Protein AF-L8H2M9-F1 (afdb_monomer)

Sequence (169 aa):
MWGGFRRQSRHPDSHHHHPPPPPPTTPNNGRQLPLTARKSLKDAEPQNAEAIKKLEAATGTTGWTFEADGAAIHEALKNDGNLVGRVINQTLSGLVDNIIKLCKKDEMYKEAFVEKITAKKIKFVVTSEGPAYCPGETSFPEGVLLVTIHQEKPWVNVNQTGNKIESQL

pLDDT: mean 83.68, std 17.8, range [36.41, 97.75]

Organism: Acanthamoeba castellanii (strain ATCC 30010 / Neff) (NCBI:txid1257118)

Structure (mmCIF, N/CA/C/O backbone):
data_AF-L8H2M9-F1
#
_entry.id   AF-L8H2M9-F1
#
loop_
_atom_site.group_PDB
_atom_site.id
_atom_site.type_symbol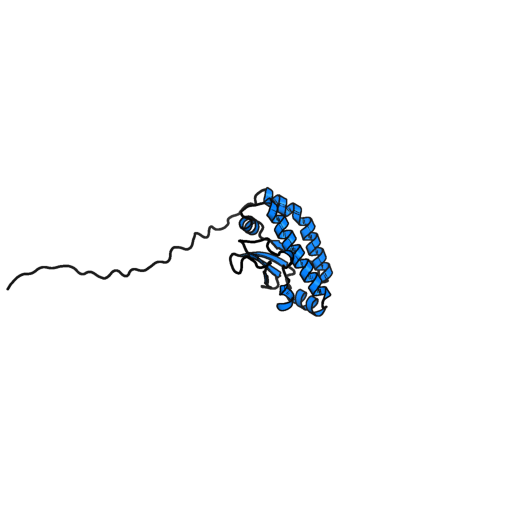
_atom_site.label_atom_id
_atom_site.label_alt_id
_atom_site.label_comp_id
_atom_site.label_asym_id
_atom_site.label_entity_id
_atom_site.label_seq_id
_atom_site.pdbx_PDB_ins_code
_atom_site.Cartn_x
_atom_site.Cartn_y
_atom_site.Cartn_z
_atom_site.occupancy
_atom_site.B_iso_or_equiv
_atom_site.auth_seq_id
_atom_site.auth_comp_id
_atom_site.auth_asym_id
_atom_site.auth_atom_id
_atom_site.pdbx_PDB_model_num
ATOM 1 N N . MET A 1 1 ? 0.556 -70.955 -59.801 1.00 40.22 1 MET A N 1
ATOM 2 C CA . MET A 1 1 ? 1.691 -70.097 -60.204 1.00 40.22 1 MET A CA 1
ATOM 3 C C . MET A 1 1 ? 2.540 -69.822 -58.980 1.00 40.22 1 MET A C 1
ATOM 5 O O . MET A 1 1 ? 1.989 -69.543 -57.926 1.00 40.22 1 MET A O 1
ATOM 9 N N . TRP A 1 2 ? 3.849 -69.996 -59.124 1.00 36.41 2 TRP A N 1
ATOM 10 C CA . TRP A 1 2 ? 4.878 -69.747 -58.116 1.00 36.41 2 TRP A CA 1
ATOM 11 C C . TRP A 1 2 ? 5.312 -68.270 -58.096 1.00 36.41 2 TRP A C 1
ATOM 13 O O . TRP A 1 2 ? 5.260 -67.615 -59.132 1.00 36.41 2 TRP A O 1
ATOM 23 N N . GLY A 1 3 ? 5.828 -67.823 -56.941 1.00 38.41 3 GLY A N 1
ATOM 24 C CA . GLY A 1 3 ? 6.576 -66.569 -56.722 1.00 38.41 3 GLY A CA 1
ATOM 25 C C . GLY A 1 3 ? 5.707 -65.468 -56.097 1.00 38.41 3 GLY A C 1
ATOM 26 O O . GLY A 1 3 ? 4.735 -65.054 -56.703 1.00 38.41 3 GLY A O 1
ATOM 27 N N . GLY A 1 4 ? 5.907 -64.959 -54.879 1.00 43.41 4 GLY A N 1
ATOM 28 C CA . GLY A 1 4 ? 7.107 -64.810 -54.058 1.00 43.41 4 GLY A CA 1
ATOM 29 C C . GLY A 1 4 ? 7.495 -63.328 -54.033 1.00 43.41 4 GLY A C 1
ATOM 30 O O . GLY A 1 4 ? 7.887 -62.834 -55.075 1.00 43.41 4 GLY A O 1
ATOM 31 N N . PHE A 1 5 ? 7.362 -62.629 -52.893 1.00 44.41 5 PHE A N 1
ATOM 32 C CA . PHE A 1 5 ? 8.286 -61.585 -52.397 1.00 44.41 5 PHE A CA 1
ATOM 33 C C . PHE A 1 5 ? 7.804 -60.996 -51.052 1.00 44.41 5 PHE A C 1
ATOM 35 O O . PHE A 1 5 ? 6.663 -60.564 -50.908 1.00 44.41 5 PHE A O 1
ATOM 42 N N . ARG A 1 6 ? 8.708 -60.976 -50.062 1.00 51.62 6 ARG A N 1
ATOM 43 C CA . ARG A 1 6 ? 8.575 -60.297 -48.757 1.00 51.62 6 ARG A CA 1
ATOM 44 C C . ARG A 1 6 ? 8.485 -58.776 -48.926 1.00 51.62 6 ARG A C 1
ATOM 46 O O . ARG A 1 6 ? 9.263 -58.239 -49.705 1.00 51.62 6 ARG A O 1
ATOM 53 N N . ARG A 1 7 ? 7.713 -58.099 -48.065 1.00 48.38 7 ARG A N 1
ATOM 54 C CA . ARG A 1 7 ? 8.006 -56.776 -47.456 1.00 48.38 7 ARG A CA 1
ATOM 55 C C . ARG A 1 7 ? 7.181 -56.662 -46.164 1.00 48.38 7 ARG A C 1
ATOM 57 O O . ARG A 1 7 ? 5.966 -56.744 -46.203 1.00 48.38 7 ARG A O 1
ATOM 64 N N . GLN A 1 8 ? 7.838 -56.825 -45.017 1.00 47.06 8 GLN A N 1
ATOM 65 C CA . GLN A 1 8 ? 8.183 -55.748 -44.076 1.00 47.06 8 GLN A CA 1
ATOM 66 C C . GLN A 1 8 ? 6.974 -55.101 -43.390 1.00 47.06 8 GLN A C 1
ATOM 68 O O . GLN A 1 8 ? 6.254 -54.288 -43.962 1.00 47.06 8 GLN A O 1
ATOM 73 N N . SER A 1 9 ? 6.842 -55.464 -42.118 1.00 50.44 9 SER A N 1
ATOM 74 C CA . SER A 1 9 ? 6.079 -54.820 -41.060 1.00 50.44 9 SER A CA 1
ATOM 75 C C . SER A 1 9 ? 6.322 -53.308 -41.050 1.00 50.44 9 SER A C 1
ATOM 77 O O . SER A 1 9 ? 7.466 -52.865 -40.953 1.00 50.44 9 SER A O 1
ATOM 79 N N . ARG A 1 10 ? 5.249 -52.518 -41.090 1.00 40.28 10 ARG A N 1
ATOM 80 C CA . ARG A 1 10 ? 5.258 -51.139 -40.594 1.00 40.28 10 ARG A CA 1
ATOM 81 C C . ARG A 1 10 ? 4.218 -51.036 -39.490 1.00 40.28 10 ARG A C 1
ATOM 83 O O . ARG A 1 10 ? 3.023 -51.142 -39.752 1.00 40.28 10 ARG A O 1
ATOM 90 N N . HIS A 1 11 ? 4.704 -50.874 -38.265 1.00 49.00 11 HIS A N 1
ATOM 91 C CA . HIS A 1 11 ? 3.935 -50.257 -37.194 1.00 49.00 11 HIS A CA 1
ATOM 92 C C . HIS A 1 11 ? 3.566 -48.826 -37.622 1.00 49.00 11 HIS A C 1
ATOM 94 O O . HIS A 1 11 ? 4.415 -48.151 -38.206 1.00 49.00 11 HIS A O 1
ATOM 100 N N . PRO A 1 12 ? 2.341 -48.346 -37.364 1.00 49.50 12 PRO A N 1
ATOM 101 C CA . PRO A 1 12 ? 2.061 -46.921 -37.413 1.00 49.50 12 PRO A CA 1
ATOM 102 C C . PRO A 1 12 ? 2.658 -46.254 -36.167 1.00 49.50 12 PRO A C 1
ATOM 104 O O . PRO A 1 12 ? 2.301 -46.594 -35.039 1.00 49.50 12 PRO A O 1
ATOM 107 N N . ASP A 1 13 ? 3.593 -45.334 -36.401 1.00 42.19 13 ASP A N 1
ATOM 108 C CA . ASP A 1 13 ? 4.189 -44.455 -35.400 1.00 42.19 13 ASP A CA 1
ATOM 109 C C . ASP A 1 13 ? 3.108 -43.637 -34.681 1.00 42.19 13 ASP A C 1
ATOM 111 O O . ASP A 1 13 ? 2.392 -42.825 -35.272 1.00 42.19 13 ASP A O 1
ATOM 115 N N . SER A 1 14 ? 3.011 -43.846 -33.372 1.00 47.31 14 SER A N 1
ATOM 116 C CA . SER A 1 14 ? 2.252 -43.008 -32.454 1.00 47.31 14 SER A CA 1
ATOM 117 C C . SER A 1 14 ? 2.924 -41.636 -32.369 1.00 47.31 14 SER A C 1
ATOM 119 O O . SER A 1 14 ? 3.873 -41.454 -31.609 1.00 47.31 14 SER A O 1
ATOM 121 N N . HIS A 1 15 ? 2.434 -40.651 -33.123 1.00 45.12 15 HIS A N 1
ATOM 122 C CA . HIS A 1 15 ? 2.812 -39.249 -32.937 1.00 45.12 15 HIS A CA 1
ATOM 123 C C . HIS A 1 15 ? 2.333 -38.758 -31.560 1.00 45.12 15 HIS A C 1
ATOM 125 O O . HIS A 1 15 ? 1.225 -38.251 -31.401 1.00 45.12 15 HIS A O 1
ATOM 131 N N . HIS A 1 16 ? 3.168 -38.934 -30.537 1.00 50.56 16 HIS A N 1
ATOM 132 C CA . HIS A 1 16 ? 3.034 -38.239 -29.263 1.00 50.56 16 HIS A CA 1
ATOM 133 C C . HIS A 1 16 ? 3.414 -36.772 -29.480 1.00 50.56 16 HIS A C 1
ATOM 135 O O . HIS A 1 16 ? 4.590 -36.423 -29.580 1.00 50.56 16 HIS A O 1
ATOM 141 N N . HIS A 1 17 ? 2.405 -35.904 -29.578 1.00 51.59 17 HIS A N 1
ATOM 142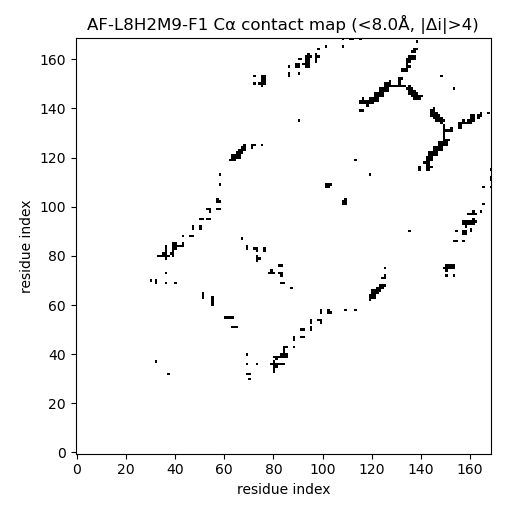 C CA . HIS A 1 17 ? 2.590 -34.469 -29.403 1.00 51.59 17 HIS A CA 1
ATOM 143 C C . HIS A 1 17 ? 3.050 -34.216 -27.963 1.00 51.59 17 HIS A C 1
ATOM 145 O O . HIS A 1 17 ? 2.242 -34.145 -27.040 1.00 51.59 17 HIS A O 1
ATOM 151 N N . HIS A 1 18 ? 4.361 -34.099 -27.768 1.00 53.75 18 HIS A N 1
ATOM 152 C CA . HIS A 1 18 ? 4.898 -33.498 -26.557 1.00 53.75 18 HIS A CA 1
ATOM 153 C C . HIS A 1 18 ? 4.527 -32.005 -26.552 1.00 53.75 18 HIS A C 1
ATOM 155 O O . HIS A 1 18 ? 4.775 -31.328 -27.555 1.00 53.75 18 HIS A O 1
ATOM 161 N N . PRO A 1 19 ? 3.940 -31.466 -25.466 1.00 65.38 19 PRO A N 1
ATOM 162 C CA . PRO A 1 19 ? 3.862 -30.022 -25.300 1.00 65.38 19 PRO A CA 1
ATOM 163 C C . PRO A 1 19 ? 5.289 -29.447 -25.265 1.00 65.38 19 PRO A C 1
ATOM 165 O O . PRO A 1 19 ? 6.205 -30.127 -24.783 1.00 65.38 19 PRO A O 1
ATOM 168 N N . PRO A 1 20 ? 5.511 -28.223 -25.782 1.00 64.50 20 PRO A N 1
ATOM 169 C CA . PRO A 1 20 ? 6.809 -27.575 -25.657 1.00 64.50 20 PRO A CA 1
ATOM 170 C C . PRO A 1 20 ? 7.194 -27.501 -24.171 1.00 64.50 20 PRO A C 1
ATOM 172 O O . PRO A 1 20 ? 6.309 -27.315 -23.327 1.00 64.50 20 PRO A O 1
ATOM 175 N N . PRO A 1 21 ? 8.485 -27.661 -23.828 1.00 61.56 21 PRO A N 1
ATOM 176 C CA . PRO A 1 21 ? 8.922 -27.501 -22.450 1.00 61.56 21 PRO A CA 1
ATOM 177 C C . PRO A 1 21 ? 8.477 -26.121 -21.942 1.00 61.56 21 PRO A C 1
ATOM 179 O O . PRO A 1 21 ? 8.544 -25.150 -22.708 1.00 61.56 21 PRO A O 1
ATOM 182 N N . PRO A 1 22 ? 8.017 -26.006 -20.681 1.00 59.81 22 PRO A N 1
ATOM 183 C CA . PRO A 1 22 ? 7.774 -24.699 -20.092 1.00 59.81 22 PRO A CA 1
ATOM 184 C C . PRO A 1 22 ? 9.053 -23.856 -20.222 1.00 59.81 22 PRO A C 1
ATOM 186 O O . PRO A 1 22 ? 10.157 -24.415 -20.156 1.00 59.81 22 PRO A O 1
ATOM 189 N N . PRO A 1 23 ? 8.934 -22.532 -20.442 1.00 61.59 23 PRO A N 1
ATOM 190 C CA . PRO A 1 23 ? 10.102 -21.665 -20.495 1.00 61.59 23 PRO A CA 1
ATOM 191 C C . PRO A 1 23 ? 10.947 -21.894 -19.236 1.00 61.59 23 PRO A C 1
ATOM 193 O O . PRO A 1 23 ? 10.375 -22.131 -18.167 1.00 61.59 23 PRO A O 1
ATOM 196 N N . PRO A 1 24 ? 12.288 -21.858 -19.337 1.00 51.69 24 PRO A N 1
ATOM 197 C CA . PRO A 1 24 ? 13.141 -22.081 -18.183 1.00 51.69 24 PRO A CA 1
ATOM 198 C C . PRO A 1 24 ? 12.752 -21.090 -17.086 1.00 51.69 24 PRO A C 1
ATOM 200 O O . PRO A 1 24 ? 12.936 -19.881 -17.226 1.00 51.69 24 PRO A O 1
ATOM 203 N N . THR A 1 25 ? 12.202 -21.603 -15.986 1.00 51.28 25 THR A N 1
ATOM 204 C CA . THR A 1 25 ? 12.083 -20.854 -14.740 1.00 51.28 25 THR A CA 1
ATOM 205 C C . THR A 1 25 ? 13.492 -20.718 -14.197 1.00 51.28 25 THR A C 1
ATOM 207 O O . THR A 1 25 ? 13.976 -21.574 -13.454 1.00 51.28 25 THR A O 1
ATOM 210 N N . THR A 1 26 ? 14.195 -19.681 -14.643 1.00 38.31 26 THR A N 1
ATOM 211 C CA . THR A 1 26 ? 15.495 -19.337 -14.085 1.00 38.31 26 THR A CA 1
ATOM 212 C C . THR A 1 26 ? 15.297 -19.103 -12.587 1.00 38.31 26 THR A C 1
ATOM 214 O O . THR A 1 26 ? 14.474 -18.259 -12.221 1.00 38.31 26 THR A O 1
ATOM 217 N N . PRO A 1 27 ? 16.011 -19.821 -11.705 1.00 39.03 27 PRO A N 1
ATOM 218 C CA . PRO A 1 27 ? 16.002 -19.500 -10.288 1.00 39.03 27 PRO A CA 1
ATOM 219 C C . PRO A 1 27 ? 16.514 -18.064 -10.148 1.00 39.03 27 PRO A C 1
ATOM 221 O O . PRO A 1 27 ? 17.619 -17.748 -10.596 1.00 39.03 27 PRO A O 1
ATOM 224 N N . ASN A 1 28 ? 15.678 -17.171 -9.609 1.00 45.22 28 ASN A N 1
ATOM 225 C CA . ASN A 1 28 ? 15.985 -15.750 -9.458 1.00 45.22 28 ASN A CA 1
ATOM 226 C C . ASN A 1 28 ? 17.023 -15.560 -8.338 1.00 45.22 28 ASN A C 1
ATOM 228 O O . ASN A 1 28 ? 16.712 -15.174 -7.214 1.00 45.22 28 ASN A O 1
ATOM 232 N N . ASN A 1 29 ? 18.270 -15.900 -8.649 1.00 42.41 29 ASN A N 1
ATOM 233 C CA . ASN A 1 29 ? 19.432 -15.677 -7.808 1.00 42.41 29 ASN A CA 1
ATOM 234 C C . ASN A 1 29 ? 19.757 -14.174 -7.808 1.00 42.41 29 ASN A C 1
ATOM 236 O O . ASN A 1 29 ? 20.407 -13.674 -8.721 1.00 42.41 29 ASN A O 1
ATOM 240 N N . GLY A 1 30 ? 19.298 -13.452 -6.783 1.00 43.56 30 GLY A N 1
ATOM 241 C CA . GLY A 1 30 ? 19.867 -12.166 -6.370 1.00 43.56 30 GLY A CA 1
ATOM 242 C C . GLY A 1 30 ? 19.853 -11.042 -7.411 1.00 43.56 30 GLY A C 1
ATOM 243 O O . GLY A 1 30 ? 20.895 -10.426 -7.639 1.00 43.56 30 GLY A O 1
ATOM 244 N N . ARG A 1 31 ? 18.698 -10.720 -8.018 1.00 58.09 31 ARG A N 1
ATOM 245 C CA . ARG A 1 31 ? 18.539 -9.487 -8.816 1.00 58.09 31 ARG A CA 1
ATOM 246 C C . ARG A 1 31 ? 18.829 -8.259 -7.950 1.00 58.09 31 ARG A C 1
ATOM 248 O O . ARG A 1 31 ? 17.970 -7.743 -7.238 1.00 58.09 31 ARG A O 1
ATOM 255 N N . GLN A 1 32 ? 20.066 -7.777 -8.008 1.00 69.31 32 GLN A N 1
ATOM 256 C CA . GLN A 1 32 ? 20.439 -6.511 -7.404 1.00 69.31 32 GLN A CA 1
ATOM 257 C C . GLN A 1 32 ? 19.742 -5.395 -8.189 1.00 69.31 32 GLN A C 1
ATOM 259 O O . GLN A 1 32 ? 20.102 -5.113 -9.330 1.00 69.31 32 GLN A O 1
ATOM 264 N N . LEU A 1 33 ? 18.741 -4.761 -7.572 1.00 84.56 33 LEU A N 1
ATOM 265 C CA . LEU A 1 33 ? 18.058 -3.587 -8.121 1.00 84.56 33 LEU A CA 1
ATOM 266 C C . LEU A 1 33 ? 19.084 -2.561 -8.648 1.00 84.56 33 LEU A C 1
ATOM 268 O O . LEU A 1 33 ? 20.105 -2.317 -7.985 1.00 84.56 33 LEU A O 1
ATOM 272 N N . PRO A 1 34 ? 18.859 -1.912 -9.804 1.00 89.88 34 PRO A N 1
ATOM 273 C CA . PRO A 1 34 ? 19.767 -0.874 -10.279 1.00 89.88 34 PRO A CA 1
ATOM 274 C C . PRO A 1 34 ? 19.832 0.288 -9.281 1.00 89.88 34 PRO A C 1
ATOM 276 O O . PRO A 1 34 ? 18.936 0.481 -8.456 1.00 89.88 34 PRO A O 1
ATOM 279 N N . LEU A 1 35 ? 20.913 1.072 -9.335 1.00 91.56 35 LEU A N 1
ATOM 280 C CA . LEU A 1 35 ? 21.121 2.195 -8.411 1.00 91.56 35 LEU A CA 1
ATOM 281 C C . LEU A 1 35 ? 19.964 3.202 -8.450 1.00 91.56 35 LEU A C 1
ATOM 283 O O . LEU A 1 35 ? 19.572 3.714 -7.407 1.00 91.56 35 LEU A O 1
ATOM 287 N N . THR A 1 36 ? 19.388 3.439 -9.631 1.00 93.81 36 THR A N 1
ATOM 288 C CA . THR A 1 36 ? 18.224 4.315 -9.818 1.00 93.81 36 THR A CA 1
ATOM 289 C C . THR A 1 36 ? 16.993 3.799 -9.075 1.00 93.81 36 THR A C 1
ATOM 291 O O . THR A 1 36 ? 16.370 4.565 -8.346 1.00 93.81 36 THR A O 1
ATOM 294 N N . ALA A 1 37 ? 16.696 2.499 -9.167 1.00 93.00 37 ALA A N 1
ATOM 295 C CA . ALA A 1 37 ? 15.587 1.879 -8.441 1.00 93.00 37 ALA A CA 1
ATOM 296 C C . ALA A 1 37 ? 15.812 1.873 -6.926 1.00 93.00 37 ALA A C 1
ATOM 298 O O . ALA A 1 37 ? 14.918 2.244 -6.172 1.00 93.00 37 ALA A O 1
ATOM 299 N N . ARG A 1 38 ? 17.026 1.535 -6.470 1.00 93.44 38 ARG A N 1
ATOM 300 C CA . ARG A 1 38 ? 17.391 1.606 -5.045 1.00 93.44 38 ARG A CA 1
ATOM 301 C C . ARG A 1 38 ? 17.246 3.018 -4.483 1.00 93.44 38 ARG A C 1
ATOM 303 O O . ARG A 1 38 ? 16.720 3.184 -3.389 1.00 93.44 38 ARG A O 1
ATOM 310 N N . LYS A 1 39 ? 17.695 4.029 -5.232 1.00 94.06 39 LYS A N 1
ATOM 311 C CA . LYS A 1 39 ? 17.545 5.434 -4.845 1.00 94.06 39 LYS A CA 1
ATOM 312 C C . LYS A 1 39 ? 16.071 5.837 -4.792 1.00 94.06 39 LYS A C 1
ATOM 314 O O . LYS A 1 39 ? 15.647 6.368 -3.779 1.00 94.06 39 LYS A O 1
ATOM 319 N N . SER A 1 40 ? 15.293 5.516 -5.828 1.00 95.25 40 SER A N 1
ATOM 320 C CA . SER A 1 40 ? 13.853 5.805 -5.880 1.00 95.25 40 SER A CA 1
ATOM 321 C C . SER A 1 40 ? 13.095 5.180 -4.701 1.00 95.25 40 SER A C 1
ATOM 323 O O . SER A 1 40 ? 12.272 5.845 -4.081 1.00 95.25 40 SER A O 1
ATOM 325 N N . LEU A 1 41 ? 13.413 3.930 -4.341 1.00 93.69 41 LEU A N 1
ATOM 326 C CA . LEU A 1 41 ? 12.857 3.263 -3.159 1.00 93.69 41 LEU A CA 1
ATOM 327 C C . LEU A 1 41 ? 13.193 4.016 -1.869 1.00 93.69 41 LEU A C 1
ATOM 329 O O . LEU A 1 41 ? 12.289 4.315 -1.094 1.00 93.69 41 LEU A O 1
ATOM 333 N N . LYS A 1 42 ? 14.467 4.373 -1.677 1.00 94.06 42 LYS A N 1
ATOM 334 C CA . LYS A 1 42 ? 14.926 5.115 -0.498 1.00 94.06 42 LYS A CA 1
ATOM 335 C C . LYS A 1 42 ? 14.273 6.495 -0.386 1.00 94.06 42 LYS A C 1
ATOM 337 O O . LYS A 1 42 ? 13.867 6.900 0.697 1.00 94.06 42 LYS A O 1
ATOM 342 N N . ASP A 1 43 ? 14.129 7.196 -1.507 1.00 94.94 43 ASP A N 1
ATOM 343 C CA . ASP A 1 43 ? 13.491 8.514 -1.568 1.00 94.94 43 ASP A CA 1
ATOM 344 C C . ASP A 1 43 ? 11.983 8.454 -1.237 1.00 94.94 43 ASP A C 1
ATOM 346 O O . ASP A 1 43 ? 11.401 9.482 -0.889 1.00 94.94 43 ASP A O 1
ATOM 350 N N . ALA A 1 44 ? 11.365 7.267 -1.335 1.00 94.81 44 ALA A N 1
ATOM 351 C CA . ALA A 1 44 ? 9.961 7.000 -1.014 1.00 94.81 44 ALA A CA 1
ATOM 352 C C . ALA A 1 44 ? 9.728 6.468 0.420 1.00 94.81 44 ALA A C 1
ATOM 354 O O . ALA A 1 44 ? 8.587 6.441 0.890 1.00 94.81 44 ALA A O 1
ATOM 355 N N . GLU A 1 45 ? 10.776 6.024 1.128 1.00 94.00 45 GLU A N 1
ATOM 356 C CA . GLU A 1 45 ? 10.675 5.476 2.492 1.00 94.00 45 GLU A CA 1
ATOM 357 C C . GLU A 1 45 ? 9.998 6.435 3.490 1.00 94.00 45 GLU A C 1
ATOM 359 O O . GLU A 1 45 ? 9.113 5.977 4.220 1.00 94.00 45 GLU A O 1
ATOM 364 N N . PRO A 1 46 ? 10.323 7.748 3.531 1.00 96.19 46 PRO A N 1
ATOM 365 C CA . PRO A 1 46 ? 9.680 8.675 4.464 1.00 96.19 46 PRO A CA 1
ATOM 366 C C . PRO A 1 46 ? 8.164 8.772 4.261 1.00 96.19 46 PRO A C 1
ATOM 368 O O . PRO A 1 46 ? 7.401 8.763 5.226 1.00 96.19 46 PRO A O 1
ATOM 371 N N . GLN A 1 47 ? 7.721 8.824 3.005 1.00 95.94 47 GLN A N 1
ATOM 372 C CA . GLN A 1 47 ? 6.313 8.936 2.635 1.00 95.94 47 GLN A CA 1
ATOM 373 C C . GLN A 1 47 ? 5.576 7.617 2.898 1.00 95.94 47 GLN A C 1
ATOM 375 O O . GLN A 1 47 ? 4.425 7.626 3.332 1.00 95.94 47 GLN A O 1
ATOM 380 N N . ASN A 1 48 ? 6.241 6.476 2.691 1.00 95.25 48 ASN A N 1
ATOM 381 C CA . ASN A 1 48 ? 5.690 5.169 3.050 1.00 95.25 48 ASN A CA 1
ATOM 382 C C . ASN A 1 48 ? 5.517 5.044 4.568 1.00 95.25 48 ASN A C 1
ATOM 384 O O . ASN A 1 48 ? 4.459 4.624 5.030 1.00 95.25 48 ASN A O 1
ATOM 388 N N . ALA A 1 49 ? 6.510 5.472 5.352 1.00 96.38 49 ALA A N 1
ATOM 389 C CA . ALA A 1 49 ? 6.418 5.493 6.808 1.00 96.38 49 ALA A CA 1
ATOM 390 C C . ALA A 1 49 ? 5.292 6.419 7.301 1.00 96.38 49 ALA A C 1
ATOM 392 O O . ALA A 1 49 ? 4.579 6.077 8.244 1.00 96.38 49 ALA A O 1
ATOM 393 N N . GLU A 1 50 ? 5.090 7.573 6.659 1.00 97.00 50 GLU A N 1
ATOM 394 C CA . GLU A 1 50 ? 3.963 8.461 6.959 1.00 97.00 50 GLU A CA 1
ATOM 395 C C . GLU A 1 50 ? 2.611 7.796 6.658 1.00 97.00 50 GLU A C 1
ATOM 397 O O . GLU A 1 50 ? 1.691 7.879 7.474 1.00 97.00 50 GLU A O 1
ATOM 402 N N . ALA A 1 51 ? 2.486 7.098 5.526 1.00 97.44 51 ALA A N 1
ATOM 403 C CA . ALA A 1 51 ? 1.273 6.361 5.179 1.00 97.44 51 ALA A CA 1
ATOM 404 C C . ALA A 1 51 ? 0.961 5.261 6.209 1.00 97.44 51 ALA A C 1
ATOM 406 O O . ALA A 1 51 ? -0.177 5.153 6.663 1.00 97.44 51 ALA A O 1
ATOM 407 N N . ILE A 1 52 ? 1.970 4.505 6.654 1.00 97.75 52 ILE A N 1
ATOM 408 C CA . ILE A 1 52 ? 1.794 3.492 7.704 1.00 97.75 52 ILE A CA 1
ATOM 409 C C . ILE A 1 52 ? 1.361 4.127 9.029 1.00 97.75 52 ILE A C 1
ATOM 411 O O . ILE A 1 52 ? 0.409 3.655 9.641 1.00 97.75 52 ILE A O 1
ATOM 415 N N . LYS A 1 53 ? 1.952 5.255 9.437 1.00 97.56 53 LYS A N 1
ATOM 416 C CA . LYS A 1 53 ? 1.506 5.976 10.643 1.00 97.56 53 LYS A CA 1
ATOM 417 C C . LYS A 1 53 ? 0.046 6.430 10.555 1.00 97.56 53 LYS A C 1
ATOM 419 O O . LYS A 1 53 ? -0.677 6.381 11.548 1.00 97.56 53 LYS A O 1
ATOM 424 N N . LYS A 1 54 ? -0.410 6.870 9.377 1.00 97.62 54 LYS A N 1
ATOM 425 C CA . LYS A 1 54 ? -1.819 7.239 9.158 1.00 97.62 54 LYS A CA 1
ATOM 426 C C . LYS A 1 54 ? -2.747 6.029 9.278 1.00 97.62 54 LYS A C 1
ATOM 428 O O . LYS A 1 54 ? -3.822 6.152 9.863 1.00 97.62 54 LYS A O 1
ATOM 433 N N . LEU A 1 55 ? -2.326 4.872 8.768 1.00 97.25 55 LEU A N 1
ATOM 434 C CA . LEU A 1 55 ? -3.058 3.616 8.922 1.00 97.25 55 LEU A CA 1
ATOM 435 C C . LEU A 1 55 ? -3.161 3.194 10.393 1.00 97.25 55 LEU A C 1
ATOM 437 O O . LEU A 1 55 ? -4.245 2.849 10.859 1.00 97.25 55 LEU A O 1
ATOM 441 N N . GLU A 1 56 ? -2.055 3.259 11.131 1.00 97.25 56 GLU A N 1
ATOM 442 C CA . GLU A 1 56 ? -2.011 2.958 12.565 1.00 97.25 56 GLU A CA 1
ATOM 443 C C . GLU A 1 56 ? -2.988 3.839 13.350 1.00 97.25 56 GLU A C 1
ATOM 445 O O . GLU A 1 56 ? -3.817 3.340 14.112 1.00 97.25 56 GLU A O 1
ATOM 450 N N . ALA A 1 57 ? -2.971 5.147 13.085 1.00 97.00 57 ALA A N 1
ATOM 451 C CA . ALA A 1 57 ? -3.886 6.093 13.713 1.00 97.00 57 ALA A CA 1
ATOM 452 C C . ALA A 1 57 ? -5.363 5.797 13.391 1.00 97.00 57 ALA A C 1
ATOM 454 O O . ALA A 1 57 ? -6.212 5.881 14.275 1.00 97.00 57 ALA A O 1
ATOM 455 N N . ALA A 1 58 ? -5.684 5.438 12.145 1.00 95.56 58 ALA A N 1
ATOM 456 C CA . ALA A 1 58 ? -7.061 5.166 11.733 1.00 95.56 58 ALA A CA 1
ATOM 457 C C . ALA A 1 58 ? -7.602 3.835 12.270 1.00 95.56 58 ALA A C 1
ATOM 459 O O . ALA A 1 58 ? -8.767 3.741 12.654 1.00 95.56 58 ALA A O 1
ATOM 460 N N . THR A 1 59 ? -6.749 2.815 12.330 1.00 95.12 59 THR A N 1
ATOM 461 C CA . THR A 1 59 ? -7.107 1.488 12.850 1.00 95.12 59 THR A CA 1
ATOM 462 C C . THR A 1 59 ? -7.040 1.418 14.374 1.00 95.12 59 THR A C 1
ATOM 464 O O . THR A 1 59 ? -7.641 0.528 14.964 1.00 95.12 59 THR A O 1
ATOM 467 N N . GLY A 1 60 ? -6.354 2.356 15.036 1.00 94.56 60 GLY A N 1
ATOM 468 C CA . GLY A 1 60 ? -6.100 2.296 16.477 1.00 94.56 60 GLY A CA 1
ATOM 469 C C . GLY A 1 60 ? -5.137 1.169 16.862 1.00 94.56 60 GLY A C 1
ATOM 470 O O . GLY A 1 60 ? -5.154 0.703 17.997 1.00 94.56 60 GLY A O 1
ATOM 471 N N . THR A 1 61 ? -4.316 0.707 15.918 1.00 93.69 61 THR A N 1
ATOM 472 C CA . THR A 1 61 ? -3.364 -0.389 16.124 1.00 93.69 61 THR A CA 1
ATOM 473 C C . THR A 1 61 ? -1.950 0.052 15.777 1.00 93.69 61 THR A C 1
ATOM 475 O O . THR A 1 61 ? -1.755 1.007 15.037 1.00 93.69 61 THR A O 1
ATOM 478 N N . THR A 1 62 ? -0.952 -0.646 16.315 1.00 94.69 62 THR A N 1
ATOM 479 C CA . THR A 1 62 ? 0.470 -0.374 16.066 1.00 94.69 62 THR A CA 1
ATOM 480 C C . THR A 1 62 ? 1.208 -1.629 15.617 1.00 94.69 62 THR A C 1
ATOM 482 O O . THR A 1 62 ? 0.738 -2.756 15.839 1.00 94.69 62 THR A O 1
ATOM 485 N N . GLY A 1 63 ? 2.384 -1.421 15.023 1.00 93.50 63 GLY A N 1
ATOM 486 C CA . GLY A 1 63 ? 3.301 -2.478 14.604 1.00 93.50 63 GLY A CA 1
ATOM 487 C C . GLY A 1 63 ? 3.071 -2.927 13.168 1.00 93.50 63 GLY A C 1
ATOM 488 O O . GLY A 1 63 ? 3.333 -4.086 12.850 1.00 93.50 63 GLY A O 1
ATOM 489 N N . TRP A 1 64 ? 2.555 -2.041 12.313 1.00 95.75 64 TRP A N 1
ATOM 490 C CA . TRP A 1 64 ? 2.330 -2.390 10.918 1.00 95.75 64 TRP A CA 1
ATOM 491 C C . TRP A 1 64 ? 3.643 -2.488 10.151 1.00 95.75 64 TRP A C 1
ATOM 493 O O . TRP A 1 64 ? 4.507 -1.616 10.236 1.00 95.75 64 TRP A O 1
ATOM 503 N N . THR A 1 65 ? 3.773 -3.549 9.361 1.00 95.44 65 THR A N 1
ATOM 504 C CA . THR A 1 65 ? 4.922 -3.762 8.477 1.00 95.44 65 THR A CA 1
ATOM 505 C C . THR A 1 65 ? 4.494 -3.684 7.021 1.00 95.44 65 THR A C 1
ATOM 507 O O . THR A 1 65 ? 3.380 -4.066 6.655 1.00 95.44 65 THR A O 1
ATOM 510 N N . PHE A 1 66 ? 5.390 -3.171 6.183 1.00 95.69 66 PHE A N 1
ATOM 511 C CA . PHE A 1 66 ? 5.157 -3.028 4.755 1.00 95.69 66 PHE A CA 1
ATOM 512 C C . PHE A 1 66 ? 6.299 -3.648 3.963 1.00 95.69 66 PHE A C 1
ATOM 514 O O . PHE A 1 66 ? 7.465 -3.327 4.183 1.00 95.69 66 PHE A O 1
ATOM 521 N N . GLU A 1 67 ? 5.943 -4.514 3.020 1.00 94.31 67 GLU A N 1
ATOM 522 C CA . GLU A 1 67 ? 6.876 -5.145 2.096 1.00 94.31 67 GLU A CA 1
ATOM 523 C C . GLU A 1 67 ? 6.364 -5.030 0.659 1.00 94.31 67 GLU A C 1
ATOM 525 O O . GLU A 1 67 ? 5.186 -5.251 0.374 1.00 94.31 67 GLU A O 1
ATOM 530 N N . ALA A 1 68 ? 7.271 -4.739 -0.267 1.00 93.19 68 ALA A N 1
ATOM 531 C CA . ALA A 1 68 ? 6.998 -4.746 -1.696 1.00 93.19 68 ALA A CA 1
ATOM 532 C C . ALA A 1 68 ? 8.163 -5.400 -2.438 1.00 93.19 68 ALA A C 1
ATOM 534 O O . ALA A 1 68 ? 9.327 -5.129 -2.132 1.00 93.19 68 ALA A O 1
ATOM 535 N N . ASP A 1 69 ? 7.856 -6.225 -3.439 1.00 89.88 69 ASP A N 1
ATOM 536 C CA . ASP A 1 69 ? 8.877 -6.748 -4.345 1.00 89.88 69 ASP A CA 1
ATOM 537 C C . ASP A 1 69 ? 9.292 -5.663 -5.349 1.00 89.88 69 ASP A C 1
ATOM 539 O O . ASP A 1 69 ? 8.742 -5.527 -6.445 1.00 89.88 69 ASP A O 1
ATOM 543 N N . GLY A 1 70 ? 10.270 -4.848 -4.949 1.00 88.88 70 GLY A N 1
ATOM 544 C CA . GLY A 1 70 ? 10.789 -3.769 -5.784 1.00 88.88 70 GLY A CA 1
ATOM 545 C C . GLY A 1 70 ? 11.376 -4.256 -7.112 1.00 88.88 70 GLY A C 1
ATOM 546 O O . GLY A 1 70 ? 11.324 -3.509 -8.085 1.00 88.88 70 GLY A O 1
ATOM 547 N N . ALA A 1 71 ? 11.909 -5.483 -7.180 1.00 90.69 71 ALA A N 1
ATOM 548 C CA . ALA A 1 71 ? 12.474 -6.039 -8.409 1.00 90.69 71 ALA A CA 1
ATOM 549 C C . ALA A 1 71 ? 11.365 -6.409 -9.402 1.00 90.69 71 ALA A C 1
ATOM 551 O O . ALA A 1 71 ? 11.411 -5.988 -10.556 1.00 90.69 71 ALA A O 1
ATOM 552 N N . ALA A 1 72 ? 10.317 -7.090 -8.935 1.00 91.56 72 ALA A N 1
ATOM 553 C CA . ALA A 1 72 ? 9.162 -7.402 -9.772 1.00 91.56 72 ALA A CA 1
ATOM 554 C C . ALA A 1 72 ? 8.447 -6.131 -10.268 1.00 91.56 72 ALA A C 1
ATOM 556 O O . ALA A 1 72 ? 8.046 -6.043 -11.428 1.00 91.56 72 ALA A O 1
ATOM 557 N N . ILE A 1 73 ? 8.334 -5.106 -9.415 1.00 91.62 73 ILE A N 1
ATOM 558 C CA . ILE A 1 73 ? 7.751 -3.809 -9.798 1.00 91.62 73 ILE A CA 1
ATOM 559 C C . ILE A 1 73 ? 8.646 -3.079 -10.808 1.00 91.62 73 ILE A C 1
ATOM 561 O O . ILE A 1 73 ? 8.145 -2.486 -11.762 1.00 91.62 73 ILE A O 1
ATOM 565 N N . HIS A 1 74 ? 9.968 -3.131 -10.639 1.00 92.75 74 HIS A N 1
ATOM 566 C CA . HIS A 1 74 ? 10.923 -2.568 -11.596 1.00 92.75 74 HIS A CA 1
ATOM 567 C C . HIS A 1 74 ? 10.804 -3.221 -12.979 1.00 92.75 74 HIS A C 1
ATOM 569 O O . HIS A 1 74 ? 10.803 -2.518 -13.992 1.00 92.75 74 HIS A O 1
ATOM 575 N N . GLU A 1 75 ? 10.609 -4.537 -13.027 1.00 91.31 75 GLU A N 1
ATOM 576 C CA . GLU A 1 75 ? 10.359 -5.278 -14.267 1.00 91.31 75 GLU A CA 1
ATOM 577 C C . GLU A 1 75 ? 9.022 -4.903 -14.914 1.00 91.31 75 GLU A C 1
ATOM 579 O O . GLU A 1 75 ? 8.985 -4.611 -16.111 1.00 91.31 75 GLU A O 1
ATOM 584 N N . ALA A 1 76 ? 7.948 -4.807 -14.122 1.00 89.69 76 ALA A N 1
ATOM 585 C CA . ALA A 1 76 ? 6.634 -4.342 -14.579 1.00 89.69 76 ALA A CA 1
ATOM 586 C C . ALA A 1 76 ? 6.687 -2.919 -15.169 1.00 89.69 76 ALA A C 1
ATOM 588 O O . ALA A 1 76 ? 5.976 -2.581 -16.115 1.00 89.69 76 ALA A O 1
ATOM 589 N N . LEU A 1 77 ? 7.593 -2.081 -14.660 1.00 89.38 77 LEU A N 1
ATOM 590 C CA . LEU A 1 77 ? 7.854 -0.730 -15.159 1.00 89.38 77 LEU A CA 1
ATOM 591 C C . LEU A 1 77 ? 8.814 -0.693 -16.356 1.00 89.38 77 LEU A C 1
ATOM 593 O O . LEU A 1 77 ? 9.370 0.360 -16.668 1.00 89.38 77 LEU A O 1
ATOM 597 N N . LYS A 1 78 ? 9.023 -1.824 -17.042 1.00 89.94 78 LYS A N 1
ATOM 598 C CA . LYS A 1 78 ? 9.924 -1.944 -18.201 1.00 89.94 78 LYS A CA 1
ATOM 599 C C . LYS A 1 78 ? 11.341 -1.463 -17.885 1.00 89.94 78 LYS A C 1
ATOM 601 O O . LYS A 1 78 ? 12.016 -0.879 -18.730 1.00 89.94 78 LYS A O 1
ATOM 606 N N . ASN A 1 79 ? 11.793 -1.744 -16.667 1.00 84.31 79 ASN A N 1
ATOM 607 C CA . ASN A 1 79 ? 13.092 -1.369 -16.129 1.00 84.31 79 ASN A CA 1
ATOM 608 C C . ASN A 1 79 ? 13.313 0.140 -15.898 1.00 84.31 79 ASN A C 1
ATOM 610 O O . ASN A 1 79 ? 14.460 0.557 -15.702 1.00 84.31 79 ASN A O 1
ATOM 614 N N . ASP A 1 80 ? 12.260 0.962 -15.823 1.00 89.75 80 ASP A N 1
ATOM 615 C CA . ASP A 1 80 ? 12.402 2.346 -15.358 1.00 89.75 80 ASP A CA 1
ATOM 616 C C . ASP A 1 80 ? 12.560 2.404 -13.830 1.00 89.75 80 ASP A C 1
ATOM 618 O O . ASP A 1 80 ? 11.598 2.413 -13.058 1.00 89.75 80 ASP A O 1
ATOM 622 N N . GLY A 1 81 ? 13.815 2.452 -13.380 1.00 87.88 81 GLY A N 1
ATOM 623 C CA . GLY A 1 81 ? 14.151 2.505 -11.959 1.00 87.88 81 GLY A CA 1
ATOM 624 C C . GLY A 1 81 ? 13.668 3.773 -11.247 1.00 87.88 81 GLY A C 1
ATOM 625 O O . GLY A 1 81 ? 13.432 3.734 -10.044 1.00 87.88 81 GLY A O 1
ATOM 626 N N . ASN A 1 82 ? 13.476 4.893 -11.950 1.00 92.06 82 ASN A N 1
ATOM 627 C CA . ASN A 1 82 ? 13.095 6.150 -11.296 1.00 92.06 82 ASN A CA 1
ATOM 628 C C . ASN A 1 82 ? 11.656 6.114 -10.770 1.00 92.06 82 ASN A C 1
ATOM 630 O O . ASN A 1 82 ? 11.325 6.819 -9.815 1.00 92.06 82 ASN A O 1
ATOM 634 N N . LEU A 1 83 ? 10.809 5.277 -11.371 1.00 91.38 83 LEU A N 1
ATOM 635 C CA . LEU A 1 83 ? 9.384 5.19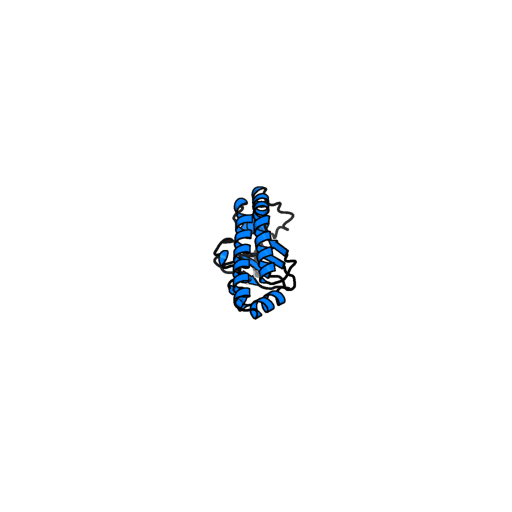9 -11.065 1.00 91.38 83 LEU A CA 1
ATOM 636 C C . LEU A 1 83 ? 9.044 4.203 -9.951 1.00 91.38 83 LEU A C 1
ATOM 638 O O . LEU A 1 83 ? 7.950 4.289 -9.398 1.00 91.38 83 LEU A O 1
ATOM 642 N N . VAL A 1 84 ? 9.959 3.300 -9.587 1.00 93.62 84 VAL A N 1
ATOM 643 C CA . VAL A 1 84 ? 9.685 2.184 -8.662 1.00 93.62 84 VAL A CA 1
ATOM 644 C C . VAL A 1 84 ? 9.162 2.676 -7.312 1.00 93.62 84 VAL A C 1
ATOM 646 O O . VAL A 1 84 ? 8.060 2.308 -6.907 1.00 93.62 84 VAL A O 1
ATOM 649 N N . GLY A 1 85 ? 9.907 3.556 -6.636 1.00 93.56 85 GLY A N 1
ATOM 650 C CA . GLY A 1 85 ? 9.499 4.097 -5.338 1.00 93.56 85 GLY A CA 1
ATOM 651 C C . GLY A 1 85 ? 8.227 4.935 -5.427 1.00 93.56 85 GLY A C 1
ATOM 652 O O . GLY A 1 85 ? 7.358 4.835 -4.563 1.00 93.56 85 GLY A O 1
ATOM 653 N N . ARG A 1 86 ? 8.064 5.699 -6.515 1.00 93.50 86 ARG A N 1
ATOM 654 C CA . ARG A 1 86 ? 6.867 6.515 -6.757 1.00 93.50 86 ARG A CA 1
ATOM 655 C C . ARG A 1 86 ? 5.606 5.664 -6.874 1.00 93.50 86 ARG A C 1
ATOM 657 O O . ARG A 1 86 ? 4.603 5.990 -6.249 1.00 93.50 86 ARG A O 1
ATOM 664 N N . VAL A 1 87 ? 5.647 4.595 -7.667 1.00 92.94 87 VAL A N 1
ATOM 665 C CA . VAL A 1 87 ? 4.493 3.709 -7.885 1.00 92.94 87 VAL A CA 1
ATOM 666 C C . VAL A 1 87 ? 4.127 2.979 -6.599 1.00 92.94 87 VAL A C 1
ATOM 668 O O . VAL A 1 87 ? 2.951 2.939 -6.237 1.00 92.94 87 VAL A O 1
ATOM 671 N N . ILE A 1 88 ? 5.127 2.475 -5.870 1.00 94.69 88 ILE A N 1
ATOM 672 C CA . ILE A 1 88 ? 4.928 1.854 -4.556 1.00 94.69 88 ILE A CA 1
ATOM 673 C C . ILE A 1 88 ? 4.245 2.831 -3.600 1.00 94.69 88 ILE A C 1
ATOM 675 O O . ILE A 1 88 ? 3.216 2.499 -3.011 1.00 94.69 88 ILE A O 1
ATOM 679 N N . ASN A 1 89 ? 4.777 4.048 -3.487 1.00 95.44 89 ASN A N 1
ATOM 680 C CA . ASN A 1 89 ? 4.232 5.049 -2.586 1.00 95.44 89 ASN A CA 1
ATOM 681 C C . ASN A 1 89 ? 2.798 5.441 -2.951 1.00 95.44 89 ASN A C 1
ATOM 683 O O . ASN A 1 89 ? 1.929 5.423 -2.088 1.00 95.44 89 ASN A O 1
ATOM 687 N N . GLN A 1 90 ? 2.523 5.739 -4.222 1.00 94.56 90 GLN A N 1
ATOM 688 C CA . GLN A 1 90 ? 1.179 6.134 -4.649 1.00 94.56 90 GLN A CA 1
ATOM 689 C C . GLN A 1 90 ? 0.149 5.020 -4.441 1.00 94.56 90 GLN A C 1
ATOM 691 O O . GLN A 1 90 ? -0.981 5.300 -4.044 1.00 94.56 90 GLN A O 1
ATOM 696 N N . THR A 1 91 ? 0.544 3.766 -4.665 1.00 94.44 91 THR A N 1
ATOM 697 C CA . THR A 1 91 ? -0.310 2.599 -4.406 1.00 94.44 91 THR A CA 1
ATOM 698 C C . THR A 1 91 ? -0.592 2.455 -2.911 1.00 94.44 91 THR A C 1
ATOM 700 O O . THR A 1 91 ? -1.746 2.284 -2.520 1.00 94.44 91 THR A O 1
ATOM 703 N N . LEU A 1 92 ? 0.431 2.597 -2.059 1.00 96.50 92 LEU A N 1
ATOM 704 C CA . LEU A 1 92 ? 0.280 2.533 -0.605 1.00 96.50 92 LEU A CA 1
ATOM 705 C C . LEU A 1 92 ? -0.556 3.691 -0.054 1.00 96.50 92 LEU A C 1
ATOM 707 O O . LEU A 1 92 ? -1.444 3.463 0.760 1.00 96.50 92 LEU A O 1
ATOM 711 N N . SER A 1 93 ? -0.321 4.922 -0.507 1.00 95.94 93 SER A N 1
ATOM 712 C CA . SER A 1 93 ? -1.121 6.077 -0.096 1.00 95.94 93 SER A CA 1
ATOM 713 C C . SER A 1 93 ? -2.581 5.929 -0.522 1.00 95.94 93 SER A C 1
ATOM 715 O O . SER A 1 93 ? -3.464 6.121 0.305 1.00 95.94 93 SER A O 1
ATOM 717 N N . GLY A 1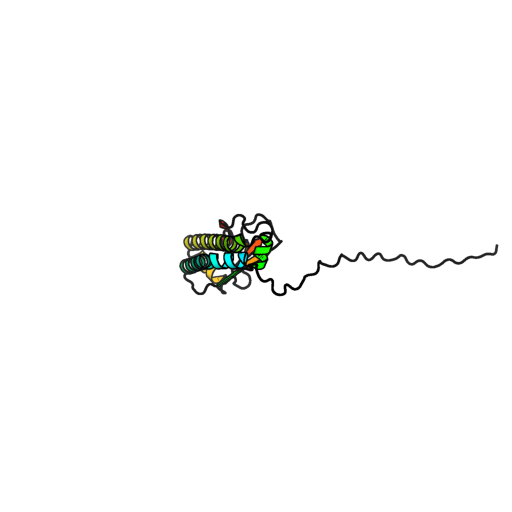 94 ? -2.846 5.503 -1.763 1.00 95.00 94 GLY A N 1
ATOM 718 C CA . GLY A 1 94 ? -4.209 5.241 -2.230 1.00 95.00 94 GLY A CA 1
ATOM 719 C C . GLY A 1 94 ? -4.921 4.158 -1.415 1.00 95.00 94 GLY A C 1
ATOM 720 O O . GLY A 1 94 ? -6.074 4.344 -1.025 1.00 95.00 94 GLY A O 1
ATOM 721 N N . LEU A 1 95 ? -4.217 3.066 -1.099 1.00 96.94 95 LEU A N 1
ATOM 722 C CA . LEU A 1 95 ? -4.707 2.008 -0.212 1.00 96.94 95 LEU A CA 1
ATOM 723 C C . LEU A 1 95 ? -5.080 2.559 1.169 1.00 96.94 95 LEU A C 1
ATOM 725 O O . LEU A 1 95 ? -6.204 2.367 1.631 1.00 96.94 95 LEU A O 1
ATOM 729 N N . VAL A 1 96 ? -4.146 3.261 1.815 1.00 97.00 96 VAL A N 1
ATOM 730 C CA . VAL A 1 96 ? -4.331 3.811 3.162 1.00 97.00 96 VAL A CA 1
ATOM 731 C C . VAL A 1 96 ? -5.476 4.818 3.191 1.00 97.00 96 VAL A C 1
ATOM 733 O O . VAL A 1 96 ? -6.319 4.742 4.079 1.00 97.00 96 VAL A O 1
ATOM 736 N N . ASP A 1 97 ? -5.576 5.711 2.209 1.00 96.88 97 ASP A N 1
ATOM 737 C CA . ASP A 1 97 ? -6.659 6.693 2.142 1.00 96.88 97 ASP A CA 1
ATOM 738 C C . ASP A 1 97 ? -8.037 6.026 2.052 1.00 96.88 97 ASP A C 1
ATOM 740 O O . ASP A 1 97 ? -8.996 6.491 2.672 1.00 96.88 97 ASP A O 1
ATOM 744 N N . ASN A 1 98 ? -8.157 4.924 1.307 1.00 96.12 98 ASN A N 1
ATOM 745 C CA . ASN A 1 98 ? -9.416 4.188 1.204 1.00 96.12 98 ASN A CA 1
ATOM 746 C C . ASN A 1 98 ? -9.733 3.396 2.481 1.00 96.12 98 ASN A C 1
ATOM 748 O O . ASN A 1 98 ? -10.894 3.369 2.887 1.00 96.12 98 ASN A O 1
ATOM 752 N N . ILE A 1 99 ? -8.727 2.858 3.177 1.00 96.12 99 ILE A N 1
ATOM 753 C CA . ILE A 1 99 ? -8.917 2.251 4.505 1.00 96.12 99 ILE A CA 1
ATOM 754 C C . ILE A 1 99 ? -9.352 3.308 5.528 1.00 96.12 99 ILE A C 1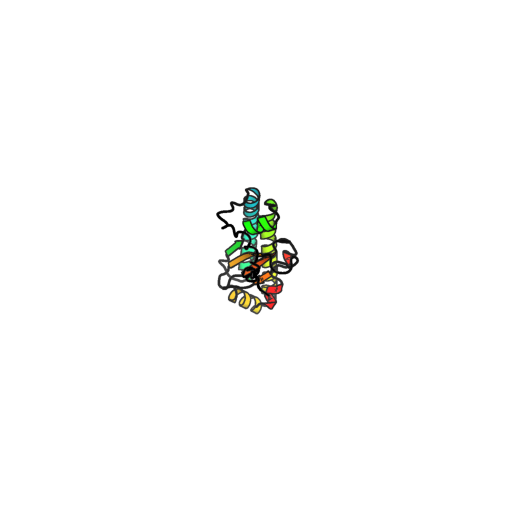
ATOM 756 O O . ILE A 1 99 ? -10.285 3.082 6.287 1.00 96.12 99 ILE A O 1
ATOM 760 N N . ILE A 1 100 ? -8.750 4.499 5.523 1.00 96.50 100 ILE A N 1
ATOM 761 C CA . ILE A 1 100 ? -9.151 5.593 6.421 1.00 96.50 100 ILE A CA 1
ATOM 762 C C . ILE A 1 100 ? -10.614 5.975 6.188 1.00 96.50 100 ILE A C 1
ATOM 764 O O . ILE A 1 100 ? -11.353 6.191 7.148 1.00 96.50 100 ILE A O 1
ATOM 768 N N . LYS A 1 101 ? -11.046 6.074 4.923 1.00 96.00 101 LYS A N 1
ATOM 769 C CA . LYS A 1 101 ? -12.455 6.336 4.590 1.00 96.00 101 LYS A CA 1
ATOM 770 C C . LYS A 1 101 ? -13.365 5.235 5.125 1.00 96.00 101 LYS A C 1
ATOM 772 O O . LYS A 1 101 ? -14.402 5.557 5.692 1.00 96.00 101 LYS A O 1
ATOM 777 N N . LEU A 1 102 ? -12.959 3.974 4.982 1.00 95.00 102 LEU A N 1
ATOM 778 C CA . LEU A 1 102 ? -13.690 2.822 5.500 1.00 95.00 102 LEU A CA 1
ATOM 779 C C . LEU A 1 102 ? -13.832 2.883 7.029 1.00 95.00 102 LEU A C 1
ATOM 781 O O . LEU A 1 102 ? -14.948 2.821 7.532 1.00 95.00 102 LEU A O 1
ATOM 785 N N . CYS A 1 103 ? -12.737 3.112 7.760 1.00 94.38 103 CYS A N 1
ATOM 786 C CA . CYS A 1 103 ? -12.756 3.217 9.223 1.00 94.38 103 CYS A CA 1
ATOM 787 C C . CYS A 1 103 ? -13.579 4.408 9.738 1.00 94.38 103 CYS A C 1
ATOM 789 O O . CYS A 1 103 ? -14.099 4.360 10.846 1.00 94.38 103 CYS A O 1
ATOM 791 N N . LYS A 1 104 ? -13.682 5.493 8.960 1.00 94.31 104 LYS A N 1
ATOM 792 C CA . LYS A 1 104 ? -14.517 6.659 9.299 1.00 94.31 104 LYS A CA 1
ATOM 793 C C . LYS A 1 104 ? -15.997 6.453 8.988 1.00 94.31 104 LYS A C 1
ATOM 795 O O . LYS A 1 104 ? -16.816 7.224 9.478 1.00 94.31 104 LYS A O 1
ATOM 800 N N . LYS A 1 105 ? -16.324 5.491 8.123 1.00 92.88 105 LYS A N 1
ATOM 801 C CA . LYS A 1 105 ? -17.696 5.220 7.693 1.00 92.88 105 LYS A CA 1
ATOM 802 C C . LYS A 1 105 ? -18.491 4.536 8.800 1.00 92.88 105 LYS A C 1
ATOM 804 O O . LYS A 1 105 ? -19.611 4.952 9.063 1.00 92.88 105 LYS A O 1
ATOM 809 N N . ASP A 1 106 ? -17.905 3.512 9.416 1.00 90.12 106 ASP A N 1
ATOM 810 C CA . ASP A 1 106 ? -18.502 2.761 10.521 1.00 90.12 106 ASP A CA 1
ATOM 811 C C . ASP A 1 106 ? -17.401 2.101 11.364 1.00 90.12 106 ASP A C 1
ATOM 813 O O . ASP A 1 106 ? -16.413 1.590 10.824 1.00 90.12 106 ASP A O 1
ATOM 817 N N . GLU A 1 107 ? -17.585 2.087 12.682 1.00 93.25 107 GLU A N 1
ATOM 818 C CA . GLU A 1 107 ? -16.672 1.434 13.618 1.00 93.25 107 GLU A CA 1
ATOM 819 C C . GLU A 1 107 ? -16.651 -0.089 13.414 1.00 93.25 107 GLU A C 1
ATOM 821 O O . GLU A 1 107 ? -15.584 -0.697 13.479 1.00 93.25 107 GLU A O 1
ATOM 826 N N . MET A 1 108 ? -17.774 -0.691 13.008 1.00 94.25 108 MET A N 1
ATOM 827 C CA . MET A 1 108 ? -17.844 -2.128 12.722 1.00 94.25 108 MET A CA 1
ATOM 828 C C . MET A 1 108 ? -16.921 -2.540 11.560 1.00 94.25 108 MET A C 1
ATOM 830 O O . MET A 1 108 ? -16.276 -3.587 11.613 1.00 94.25 108 MET A O 1
ATOM 834 N N . TYR A 1 109 ? -16.783 -1.701 10.523 1.00 94.31 109 TYR A N 1
ATOM 835 C CA . TYR A 1 109 ?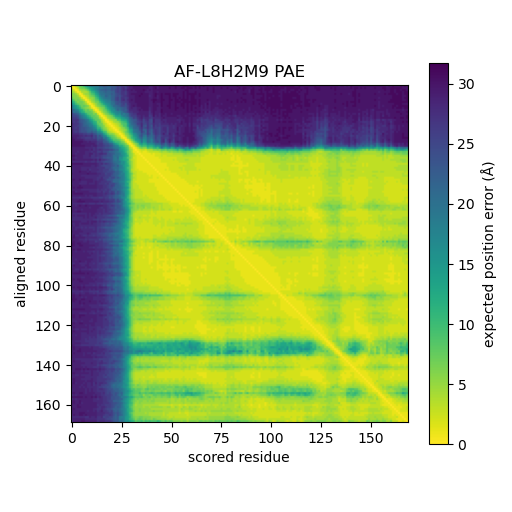 -15.844 -1.978 9.426 1.00 94.31 109 TYR A CA 1
ATOM 836 C C . TYR A 1 109 ? -14.387 -1.869 9.869 1.00 94.31 109 TYR A C 1
ATOM 838 O O . TYR A 1 109 ? -13.533 -2.606 9.376 1.00 94.31 109 TYR A O 1
ATOM 846 N N . LYS A 1 110 ? -14.080 -0.951 10.791 1.00 94.69 110 LYS A N 1
ATOM 847 C CA . LYS A 1 110 ? -12.737 -0.827 11.364 1.00 94.69 110 LYS A CA 1
ATOM 848 C C . LYS A 1 110 ? -12.370 -2.083 12.155 1.00 94.69 110 LYS A C 1
ATOM 850 O O . LYS A 1 110 ? -11.270 -2.596 11.967 1.00 94.69 110 LYS A O 1
ATOM 855 N N . GLU A 1 111 ? -13.273 -2.573 13.000 1.00 95.19 111 GLU A N 1
ATOM 856 C CA . GLU A 1 111 ? -13.062 -3.795 13.782 1.00 95.19 111 GLU A CA 1
ATOM 857 C C . GLU A 1 111 ? -12.863 -5.007 12.867 1.00 95.19 111 GLU A C 1
ATOM 859 O O . GLU A 1 111 ? -11.815 -5.649 12.934 1.00 95.19 111 GLU A O 1
ATOM 864 N N . ALA A 1 112 ? -13.777 -5.236 11.916 1.00 95.25 112 ALA A N 1
ATOM 865 C CA . ALA A 1 112 ? -13.674 -6.338 10.958 1.00 95.25 112 ALA A CA 1
ATOM 866 C C . ALA A 1 112 ? -12.372 -6.288 10.133 1.00 95.25 112 ALA A C 1
ATOM 868 O O . ALA A 1 112 ? -11.735 -7.314 9.883 1.00 95.25 112 ALA A O 1
ATOM 869 N N . PHE A 1 113 ? -11.934 -5.089 9.734 1.00 95.19 113 PHE A N 1
ATOM 870 C CA . PHE A 1 113 ? -10.665 -4.901 9.029 1.00 95.19 113 PHE A CA 1
ATOM 871 C C . PHE A 1 113 ? -9.459 -5.314 9.880 1.00 95.19 113 PHE A C 1
ATOM 873 O O . PHE A 1 113 ? -8.579 -6.034 9.400 1.00 95.19 113 PHE A O 1
ATOM 880 N N . VAL A 1 114 ? -9.412 -4.867 11.137 1.00 94.94 114 VAL A N 1
ATOM 881 C CA . VAL A 1 114 ? -8.323 -5.193 12.067 1.00 94.94 114 VAL A CA 1
ATOM 882 C C . VAL A 1 114 ? -8.308 -6.688 12.390 1.00 94.94 114 VAL A C 1
ATOM 884 O O . VAL A 1 114 ? -7.234 -7.286 12.428 1.00 94.94 114 VAL A O 1
ATOM 887 N N . GLU A 1 115 ? -9.475 -7.309 12.559 1.00 94.81 115 GLU A N 1
ATOM 888 C CA . GLU A 1 115 ? -9.602 -8.747 12.812 1.00 94.81 115 GLU A CA 1
ATOM 889 C C . GLU A 1 115 ? -9.154 -9.600 11.622 1.00 94.81 115 GLU A C 1
ATOM 891 O O . GLU A 1 115 ? -8.524 -10.641 11.814 1.00 94.81 115 GLU A O 1
ATOM 896 N N . LYS A 1 116 ? -9.414 -9.158 10.384 1.00 94.88 116 LYS A N 1
ATOM 897 C CA . LYS A 1 116 ? -8.938 -9.864 9.186 1.00 94.88 116 LYS A CA 1
ATOM 898 C C . LYS A 1 116 ? -7.426 -9.826 9.024 1.00 94.88 116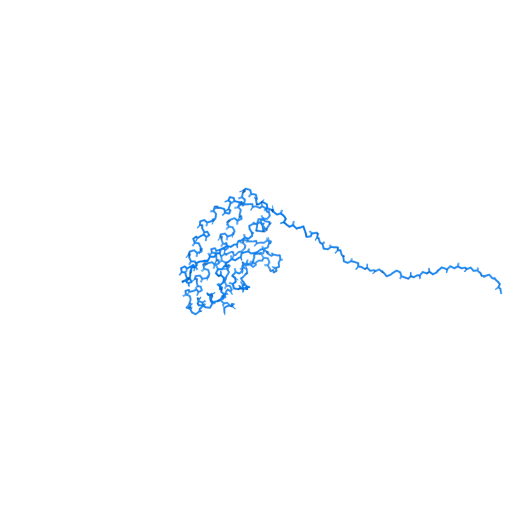 LYS A C 1
ATOM 900 O O . LYS A 1 116 ? -6.872 -10.772 8.471 1.00 94.88 116 LYS A O 1
ATOM 905 N N . ILE A 1 117 ? -6.752 -8.761 9.461 1.00 94.75 117 ILE A N 1
ATOM 906 C CA . ILE A 1 117 ? -5.311 -8.569 9.234 1.00 94.75 117 ILE A CA 1
ATOM 907 C C . ILE A 1 117 ? -4.540 -8.775 10.539 1.00 94.75 117 ILE A C 1
ATOM 909 O O . ILE A 1 117 ? -3.887 -7.875 11.075 1.00 94.75 117 ILE A O 1
ATOM 913 N N . THR A 1 118 ? -4.593 -10.000 11.051 1.00 93.00 118 THR A N 1
ATOM 914 C CA . THR A 1 118 ? -3.941 -10.375 12.313 1.00 93.00 118 THR A CA 1
ATOM 915 C C . THR A 1 118 ? -2.420 -10.214 12.274 1.00 93.00 118 THR A C 1
ATOM 917 O O . THR A 1 118 ? -1.810 -9.901 13.296 1.00 93.00 118 THR A O 1
ATOM 920 N N . ALA A 1 119 ? -1.797 -10.358 11.098 1.00 94.50 119 ALA A N 1
ATOM 921 C CA . ALA A 1 119 ? -0.354 -10.206 10.931 1.00 94.50 119 ALA A CA 1
ATOM 922 C C . ALA A 1 119 ? 0.105 -8.739 10.907 1.00 94.50 119 ALA A C 1
ATOM 924 O O . ALA A 1 119 ? 1.310 -8.486 10.947 1.00 94.50 119 ALA A O 1
ATOM 925 N N . LYS A 1 120 ? -0.828 -7.776 10.792 1.00 95.62 120 LYS A N 1
ATOM 926 C CA . LYS A 1 120 ? -0.544 -6.334 10.630 1.00 95.62 1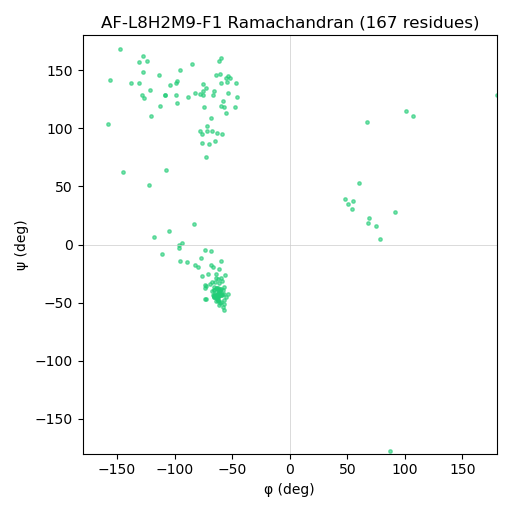20 LYS A CA 1
ATOM 927 C C . LYS A 1 120 ? 0.499 -6.064 9.543 1.00 95.62 120 LYS A C 1
ATOM 929 O O . LYS A 1 120 ? 1.396 -5.233 9.677 1.00 95.62 120 LYS A O 1
ATOM 934 N N . LYS A 1 121 ? 0.414 -6.825 8.457 1.00 96.56 121 LYS A N 1
ATOM 935 C CA . LYS A 1 121 ? 1.382 -6.800 7.367 1.00 96.56 121 LYS A CA 1
ATOM 936 C C . LYS A 1 121 ? 0.679 -6.454 6.071 1.00 96.56 121 LYS A C 1
ATOM 938 O O . LYS A 1 121 ? -0.355 -7.035 5.750 1.00 96.56 121 LYS A O 1
ATOM 943 N N . ILE A 1 122 ? 1.271 -5.529 5.327 1.00 96.94 122 ILE A N 1
ATOM 944 C CA . ILE A 1 122 ? 0.876 -5.189 3.963 1.00 96.94 122 ILE A CA 1
ATOM 945 C C . ILE A 1 122 ? 1.952 -5.718 3.027 1.00 96.94 122 ILE A C 1
ATOM 947 O O . ILE A 1 122 ? 3.136 -5.431 3.217 1.00 96.94 122 ILE A O 1
ATOM 951 N N . LYS A 1 123 ? 1.544 -6.476 2.010 1.00 96.44 123 LYS A N 1
ATOM 952 C CA . LYS A 1 123 ? 2.458 -7.041 1.020 1.00 96.44 123 LYS A CA 1
ATOM 953 C C . LYS A 1 123 ? 2.016 -6.674 -0.386 1.00 96.44 123 LYS A C 1
ATOM 955 O O . LYS A 1 123 ? 0.881 -6.949 -0.757 1.00 96.44 123 LYS A O 1
ATOM 960 N N . PHE A 1 124 ? 2.911 -6.088 -1.174 1.00 95.00 124 PHE A N 1
ATOM 961 C CA . PHE A 1 124 ? 2.676 -5.844 -2.597 1.00 95.00 124 PHE A CA 1
ATOM 962 C C . PHE A 1 124 ? 3.344 -6.928 -3.432 1.00 95.00 124 PHE A C 1
ATOM 964 O O . PHE A 1 124 ? 4.538 -7.198 -3.272 1.00 95.00 124 PHE A O 1
ATOM 971 N N . VAL A 1 125 ? 2.572 -7.528 -4.333 1.00 92.44 125 VAL A N 1
ATOM 972 C CA . VAL A 1 125 ? 3.041 -8.543 -5.281 1.00 92.44 125 VAL A CA 1
ATOM 973 C C . VAL A 1 125 ? 2.642 -8.161 -6.694 1.00 92.44 125 VAL A C 1
ATOM 975 O O . VAL A 1 125 ? 1.611 -7.527 -6.905 1.00 92.44 125 VAL A O 1
ATOM 978 N N . VAL A 1 126 ? 3.459 -8.547 -7.667 1.00 91.56 126 VAL A N 1
ATOM 979 C CA . VAL A 1 126 ? 3.155 -8.346 -9.085 1.00 91.56 126 VAL A CA 1
ATOM 980 C C . VAL A 1 126 ? 2.598 -9.640 -9.667 1.00 91.56 126 VAL A C 1
ATOM 982 O O . VAL A 1 126 ? 3.109 -10.716 -9.367 1.00 91.56 126 VAL A O 1
ATOM 985 N N . THR A 1 127 ? 1.567 -9.534 -10.504 1.00 89.62 127 THR A N 1
ATOM 986 C CA . THR A 1 127 ? 0.977 -10.665 -11.230 1.00 89.62 127 THR A CA 1
ATOM 987 C C . THR A 1 127 ? 0.814 -10.362 -12.717 1.00 89.62 127 THR A C 1
ATOM 989 O O . THR A 1 127 ? 0.703 -9.206 -13.129 1.00 89.62 127 THR A O 1
ATOM 992 N N . SER A 1 128 ? 0.747 -11.418 -13.520 1.00 86.88 128 SER A N 1
ATOM 993 C CA . SER A 1 128 ? 0.299 -11.390 -14.915 1.00 86.88 128 SER A CA 1
ATOM 994 C C . SER A 1 128 ? -1.177 -11.754 -15.082 1.00 86.88 128 SER A C 1
ATOM 996 O O . SER A 1 128 ? -1.669 -11.803 -16.205 1.00 86.88 128 SER A O 1
ATOM 998 N N . GLU A 1 129 ? -1.853 -12.104 -13.990 1.00 83.38 129 GLU A N 1
ATOM 999 C CA . GLU A 1 129 ? -3.227 -12.593 -13.998 1.00 83.38 129 GLU A CA 1
ATOM 1000 C C . GLU A 1 129 ? -4.233 -11.472 -13.731 1.00 83.38 129 GLU A C 1
ATOM 1002 O O . GLU A 1 129 ? -3.960 -10.519 -13.001 1.00 83.38 129 GLU A O 1
ATOM 1007 N N . GLY A 1 130 ? -5.432 -11.621 -14.292 1.00 74.50 130 GLY A N 1
ATOM 1008 C CA . GLY A 1 130 ? -6.512 -10.652 -14.138 1.00 74.50 130 GLY A CA 1
ATOM 1009 C C . GLY A 1 130 ? -6.472 -9.515 -15.167 1.00 74.50 130 GLY A C 1
ATOM 1010 O O . GLY A 1 130 ? -5.668 -9.510 -16.099 1.00 74.50 130 GLY A O 1
ATOM 1011 N N . PRO A 1 131 ? -7.406 -8.559 -15.072 1.00 74.62 131 PRO A N 1
ATOM 1012 C CA . PRO A 1 131 ? -7.511 -7.473 -16.035 1.00 74.62 131 PRO A CA 1
ATOM 1013 C C . PRO A 1 131 ? -6.411 -6.424 -15.821 1.00 74.62 131 PRO A C 1
ATOM 1015 O O . PRO A 1 131 ? -6.285 -5.829 -14.752 1.00 74.62 131 PRO A O 1
ATOM 1018 N N . ALA A 1 132 ? -5.695 -6.081 -16.894 1.00 70.38 132 ALA A N 1
ATOM 1019 C CA . ALA A 1 132 ? -4.608 -5.101 -16.863 1.00 70.38 132 ALA A CA 1
ATOM 1020 C C . ALA A 1 132 ? -5.014 -3.684 -16.411 1.00 70.38 132 ALA A C 1
ATOM 1022 O O . ALA A 1 132 ? -4.151 -2.864 -16.140 1.00 70.38 132 ALA A O 1
ATOM 1023 N N . TYR A 1 133 ? -6.303 -3.349 -16.349 1.00 68.12 133 TYR A N 1
ATOM 1024 C CA . TYR A 1 133 ? -6.780 -2.021 -15.938 1.00 68.12 133 TYR A CA 1
ATOM 1025 C C . TYR A 1 133 ? -7.360 -1.990 -14.518 1.00 68.12 133 TYR A C 1
ATOM 1027 O O . TYR A 1 133 ? -8.004 -1.003 -14.150 1.00 68.12 133 TYR A O 1
ATOM 1035 N N . CYS A 1 134 ? -7.167 -3.045 -13.722 1.00 63.03 134 CYS A N 1
ATOM 1036 C CA . CYS A 1 134 ? -7.604 -3.027 -12.334 1.00 63.03 134 CYS A CA 1
ATOM 1037 C C . CYS A 1 134 ? -6.660 -2.173 -11.469 1.00 63.03 134 CYS A C 1
ATOM 1039 O O . CYS A 1 134 ? -5.440 -2.273 -11.618 1.00 63.03 134 CYS A O 1
ATOM 1041 N N . PRO A 1 135 ? -7.201 -1.357 -10.541 1.00 74.44 135 PRO A N 1
ATOM 1042 C CA . PRO A 1 135 ? -6.408 -0.869 -9.417 1.00 74.44 135 PRO A CA 1
ATOM 1043 C C . PRO A 1 135 ? -5.894 -2.067 -8.609 1.00 74.44 135 PRO A C 1
ATOM 1045 O O . PRO A 1 135 ? -6.465 -3.154 -8.710 1.00 74.44 135 PRO A O 1
ATOM 1048 N N . GLY A 1 136 ? -4.849 -1.869 -7.798 1.00 79.69 136 GLY A N 1
ATOM 1049 C CA . GLY A 1 136 ? -4.262 -2.948 -7.000 1.00 79.69 136 GLY A CA 1
ATOM 1050 C C . GLY A 1 136 ? -5.339 -3.755 -6.263 1.00 79.69 136 GLY A C 1
ATOM 1051 O O . GLY A 1 136 ? -6.106 -3.195 -5.472 1.00 79.69 136 GLY A O 1
ATOM 1052 N N . GLU A 1 137 ? -5.432 -5.049 -6.569 1.00 88.25 137 GLU A N 1
ATOM 1053 C CA . GLU A 1 137 ? -6.486 -5.919 -6.048 1.00 88.25 137 GLU A CA 1
ATOM 1054 C C . GLU A 1 137 ? -6.117 -6.391 -4.647 1.00 88.25 137 GLU A C 1
ATOM 1056 O O . GLU A 1 137 ? -5.006 -6.864 -4.417 1.00 88.25 137 GLU A O 1
ATOM 1061 N N . THR A 1 138 ? -7.042 -6.254 -3.700 1.00 92.00 138 THR A N 1
ATOM 1062 C CA . THR A 1 138 ? -6.807 -6.616 -2.301 1.00 92.00 138 THR A CA 1
ATOM 1063 C C . THR A 1 138 ? -7.350 -7.998 -1.979 1.00 92.00 138 THR A C 1
ATOM 1065 O O . THR A 1 138 ? -8.451 -8.340 -2.410 1.00 92.00 138 THR A O 1
ATOM 1068 N N . SER A 1 139 ? -6.607 -8.753 -1.175 1.00 93.12 139 SER A N 1
ATOM 1069 C CA . SER A 1 139 ? -7.044 -10.008 -0.555 1.00 93.12 139 SER A CA 1
ATOM 1070 C C . SER A 1 139 ? -6.388 -10.188 0.821 1.00 93.12 139 SER A C 1
ATOM 1072 O O . SER A 1 139 ? -5.457 -9.456 1.166 1.00 93.12 139 SER A O 1
ATOM 1074 N N . PHE A 1 140 ? -6.875 -11.155 1.606 1.00 94.12 140 PHE A N 1
ATOM 1075 C CA . PHE A 1 140 ? -6.454 -11.374 2.999 1.00 94.12 140 PHE A CA 1
ATOM 1076 C C . PHE A 1 140 ? -5.889 -12.784 3.265 1.00 94.12 140 PHE A C 1
ATOM 1078 O O . PHE A 1 140 ? -6.376 -13.471 4.168 1.00 94.12 140 PHE A O 1
ATOM 1085 N N . PRO A 1 141 ? -4.922 -13.290 2.476 1.00 92.19 141 PRO A N 1
ATOM 1086 C CA . PRO A 1 141 ? -4.348 -14.604 2.737 1.00 92.19 141 PRO A CA 1
ATOM 1087 C C . PRO A 1 141 ? -3.583 -14.594 4.064 1.00 92.19 141 PRO A C 1
ATOM 1089 O O . PRO A 1 141 ? -2.774 -13.703 4.313 1.00 92.19 141 PRO A O 1
ATOM 1092 N N . GLU A 1 142 ? -3.839 -15.593 4.912 1.00 91.88 142 GLU A N 1
ATOM 1093 C CA . GLU A 1 142 ? -3.087 -15.829 6.157 1.00 91.88 142 GLU A CA 1
ATOM 1094 C C . GLU A 1 142 ? -3.015 -14.608 7.099 1.00 91.88 142 GLU A C 1
ATOM 1096 O O . GLU A 1 142 ? -2.042 -14.416 7.824 1.00 91.88 142 GLU A O 1
ATOM 1101 N N . GLY A 1 143 ? -4.039 -13.750 7.088 1.00 92.56 143 GLY A N 1
ATOM 1102 C CA . GLY A 1 143 ? -4.074 -12.553 7.931 1.00 92.56 143 GLY A CA 1
ATOM 1103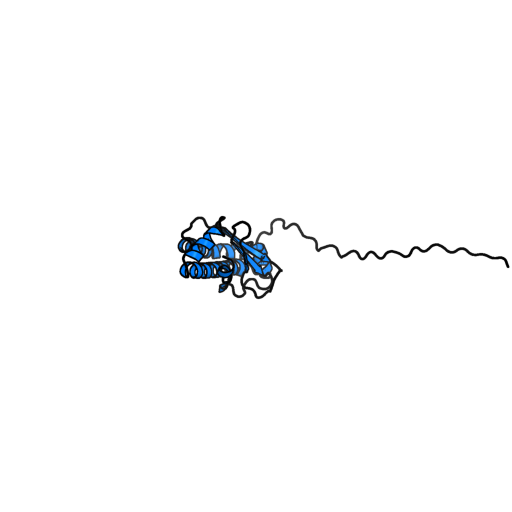 C C . GLY A 1 143 ? -3.159 -11.412 7.468 1.00 92.56 143 GLY A C 1
ATOM 1104 O O . GLY A 1 143 ? -2.884 -10.496 8.244 1.00 92.56 143 GLY A O 1
ATOM 1105 N N . VAL A 1 144 ? -2.674 -11.452 6.223 1.00 95.44 144 VAL A N 1
ATOM 1106 C CA . VAL A 1 144 ? -1.875 -10.401 5.573 1.00 95.44 144 VAL A CA 1
ATOM 1107 C C . VAL A 1 144 ? -2.744 -9.642 4.577 1.00 95.44 144 VAL A C 1
ATOM 1109 O O . VAL A 1 144 ? -3.455 -10.256 3.788 1.00 95.44 144 VAL A O 1
ATOM 1112 N N . LEU A 1 145 ? -2.641 -8.311 4.541 1.00 96.25 145 LEU A N 1
ATOM 1113 C CA . LEU A 1 145 ? -3.238 -7.510 3.473 1.00 96.25 145 LEU A CA 1
ATOM 1114 C C . LEU A 1 145 ? -2.358 -7.592 2.224 1.00 96.25 145 LEU A C 1
ATOM 1116 O O . LEU A 1 145 ? -1.350 -6.889 2.099 1.00 96.25 145 LEU A O 1
ATOM 1120 N N . LEU A 1 146 ? -2.734 -8.473 1.303 1.00 95.31 146 LEU A N 1
ATOM 1121 C CA . LEU A 1 146 ? -2.055 -8.644 0.027 1.00 95.31 146 LEU A CA 1
ATOM 1122 C C . LEU A 1 146 ? -2.655 -7.691 -1.007 1.00 95.31 146 LEU A C 1
ATOM 1124 O O . LEU A 1 146 ? -3.865 -7.703 -1.229 1.00 95.31 146 LEU A O 1
ATOM 1128 N N . VAL A 1 147 ? -1.803 -6.903 -1.660 1.00 94.00 147 VAL A N 1
ATOM 1129 C CA . VAL A 1 147 ? -2.163 -6.087 -2.822 1.00 94.00 147 VAL A CA 1
ATOM 1130 C C . VAL A 1 147 ? -1.459 -6.632 -4.051 1.00 94.00 147 VAL A C 1
ATOM 1132 O O . VAL A 1 147 ? -0.229 -6.646 -4.132 1.00 94.00 147 VAL A O 1
ATOM 1135 N N . THR A 1 148 ? -2.256 -7.053 -5.019 1.00 91.69 148 THR A N 1
ATOM 1136 C CA . THR A 1 148 ? -1.793 -7.605 -6.282 1.00 91.69 148 THR A CA 1
ATOM 1137 C C . THR A 1 148 ? -1.808 -6.522 -7.359 1.00 91.69 148 THR A C 1
ATOM 1139 O O . THR A 1 148 ? -2.842 -5.918 -7.639 1.00 91.69 148 THR A O 1
ATOM 1142 N N . ILE A 1 149 ? -0.648 -6.263 -7.960 1.00 90.44 149 ILE A N 1
ATOM 1143 C CA . ILE A 1 149 ? -0.419 -5.233 -8.976 1.00 90.44 149 ILE A CA 1
ATOM 1144 C C . ILE A 1 149 ? -0.210 -5.920 -10.327 1.00 90.44 149 ILE A C 1
ATOM 1146 O O . ILE A 1 149 ? 0.637 -6.803 -10.455 1.00 90.44 149 ILE A O 1
ATOM 1150 N N . HIS A 1 150 ? -0.942 -5.508 -11.360 1.00 89.62 150 HIS A N 1
ATOM 1151 C CA . HIS A 1 150 ? -0.788 -6.110 -12.683 1.00 89.62 150 HIS A CA 1
ATOM 1152 C C . HIS A 1 150 ? 0.494 -5.634 -13.387 1.00 89.62 150 HIS A C 1
ATOM 1154 O O . HIS A 1 150 ? 0.749 -4.432 -13.495 1.00 89.62 150 HIS A O 1
ATOM 1160 N N . GLN A 1 151 ? 1.270 -6.571 -13.935 1.00 88.00 151 GLN A N 1
ATOM 1161 C CA . GLN A 1 151 ? 2.587 -6.315 -14.528 1.00 88.00 151 GLN A CA 1
ATOM 1162 C C . GLN A 1 151 ? 2.559 -5.361 -15.731 1.00 88.00 151 GLN A C 1
ATOM 1164 O O . GLN A 1 151 ? 3.496 -4.602 -15.942 1.00 88.00 151 GLN A O 1
ATOM 1169 N N . GLU A 1 152 ? 1.494 -5.380 -16.539 1.00 85.00 152 GLU A N 1
ATOM 1170 C CA . GLU A 1 152 ? 1.434 -4.563 -17.762 1.00 85.00 152 GLU A CA 1
ATOM 1171 C C . GLU A 1 152 ? 1.150 -3.084 -17.487 1.00 85.00 152 GLU A C 1
ATOM 1173 O O . GLU A 1 152 ? 1.499 -2.216 -18.291 1.00 85.00 152 GLU A O 1
ATOM 1178 N N . LYS A 1 153 ? 0.468 -2.792 -16.375 1.00 82.94 153 LYS A N 1
ATOM 1179 C CA . LYS A 1 153 ? -0.022 -1.451 -16.038 1.00 82.94 153 LYS A CA 1
ATOM 1180 C C . LYS A 1 153 ? 0.040 -1.207 -14.525 1.00 82.94 153 LYS A C 1
ATOM 1182 O O . LYS A 1 153 ? -0.982 -0.917 -13.902 1.00 82.94 153 LYS A O 1
ATOM 1187 N N . PRO A 1 154 ? 1.244 -1.238 -13.933 1.00 81.00 154 PRO A N 1
ATOM 1188 C CA . PRO A 1 154 ? 1.427 -1.218 -12.481 1.00 81.00 154 PRO A CA 1
ATOM 1189 C C . PRO A 1 154 ? 1.044 0.107 -11.799 1.00 81.00 154 PRO A C 1
ATOM 1191 O O . PRO A 1 154 ? 1.086 0.197 -10.579 1.00 81.00 154 PRO A O 1
ATOM 1194 N N . TRP A 1 155 ? 0.686 1.146 -12.563 1.00 80.31 155 TRP A N 1
ATOM 1195 C CA . TRP A 1 155 ? 0.372 2.486 -12.048 1.00 80.31 155 TRP A CA 1
ATOM 1196 C C . TRP A 1 155 ? -1.072 2.954 -12.306 1.00 80.31 155 TRP A C 1
ATOM 1198 O O . TRP A 1 155 ? -1.396 4.122 -12.092 1.00 80.31 155 TRP A O 1
ATOM 1208 N N . VAL A 1 156 ? -1.942 2.089 -12.837 1.00 80.75 156 VAL A N 1
ATOM 1209 C CA . VAL A 1 156 ? -3.302 2.499 -13.218 1.00 80.75 156 VAL A CA 1
ATOM 1210 C C . VAL A 1 156 ? -4.187 2.596 -11.982 1.00 80.75 156 VAL A C 1
ATOM 1212 O O . VAL A 1 156 ? -4.258 1.666 -11.188 1.00 80.75 156 VAL A O 1
ATOM 1215 N N . ASN A 1 157 ? -4.886 3.728 -11.840 1.00 83.88 157 ASN A N 1
ATOM 1216 C CA . ASN A 1 157 ? -5.885 3.965 -10.793 1.00 83.88 157 ASN A CA 1
ATOM 1217 C C . ASN A 1 157 ? -5.385 3.650 -9.371 1.00 83.88 157 ASN A C 1
ATOM 1219 O O . ASN A 1 157 ? -6.151 3.202 -8.523 1.00 83.88 157 ASN A O 1
ATOM 1223 N N . VAL A 1 158 ? -4.104 3.904 -9.087 1.00 86.19 158 VAL A N 1
ATOM 1224 C CA . VAL A 1 158 ? -3.473 3.608 -7.785 1.00 86.19 158 VAL A CA 1
ATOM 1225 C C . VAL A 1 158 ? -4.184 4.271 -6.599 1.00 86.19 158 VAL A C 1
ATOM 1227 O O . VAL A 1 158 ? -4.193 3.719 -5.503 1.00 86.19 158 VAL A O 1
ATOM 1230 N N . ASN A 1 159 ? -4.869 5.395 -6.823 1.00 86.94 159 ASN A N 1
ATOM 1231 C CA . ASN A 1 159 ? -5.722 6.071 -5.841 1.00 86.94 159 ASN A CA 1
ATOM 1232 C C . ASN A 1 159 ? -7.004 5.296 -5.469 1.00 86.94 159 ASN A C 1
ATOM 1234 O O . ASN A 1 159 ? -7.635 5.600 -4.459 1.00 86.94 159 ASN A O 1
ATOM 1238 N N . GLN A 1 160 ? -7.411 4.318 -6.279 1.00 88.94 160 GLN A N 1
ATOM 1239 C CA . GLN A 1 160 ? -8.556 3.440 -6.026 1.00 88.94 160 GLN A CA 1
ATOM 1240 C C . GLN A 1 160 ? -8.151 2.107 -5.385 1.00 88.94 160 GLN A C 1
ATOM 1242 O O . GLN A 1 160 ? -9.019 1.282 -5.109 1.00 88.94 160 GLN A O 1
ATOM 1247 N N . THR A 1 161 ? -6.859 1.880 -5.134 1.00 91.62 161 THR A N 1
ATOM 1248 C CA . THR A 1 161 ? -6.377 0.667 -4.459 1.00 91.62 161 THR A CA 1
ATOM 1249 C C . THR A 1 161 ? -7.111 0.485 -3.129 1.00 91.62 161 THR A C 1
ATOM 1251 O O . THR A 1 161 ? -7.244 1.432 -2.355 1.00 91.62 161 THR A O 1
ATOM 1254 N N . GLY A 1 162 ? -7.638 -0.714 -2.878 1.00 90.19 162 GLY A N 1
ATOM 1255 C CA . GLY A 1 162 ? -8.406 -1.020 -1.665 1.00 90.19 162 GLY A CA 1
ATOM 1256 C C . GLY A 1 162 ? -9.860 -0.540 -1.638 1.00 90.19 162 GLY A C 1
ATOM 1257 O O . GLY A 1 162 ? -10.538 -0.746 -0.637 1.00 90.19 162 GLY A O 1
ATOM 1258 N N . ASN A 1 163 ? -10.394 0.033 -2.721 1.00 90.69 163 ASN A N 1
ATOM 1259 C CA . ASN A 1 163 ? -11.809 0.432 -2.783 1.00 90.69 163 ASN A CA 1
ATOM 1260 C C . ASN A 1 163 ? -12.802 -0.739 -2.620 1.00 90.69 163 ASN A C 1
ATOM 1262 O O . ASN A 1 163 ? -13.952 -0.514 -2.258 1.00 90.69 163 ASN A O 1
ATOM 1266 N N . LYS A 1 164 ? -12.362 -1.978 -2.869 1.00 90.12 164 LYS A N 1
ATOM 1267 C CA . LYS A 1 164 ? -13.154 -3.209 -2.715 1.00 90.12 164 LYS A CA 1
ATOM 1268 C C . LYS A 1 164 ? -12.990 -3.883 -1.349 1.00 90.12 164 LYS A C 1
ATOM 1270 O O . LYS A 1 164 ? -13.574 -4.943 -1.149 1.00 90.12 164 LYS A O 1
ATOM 1275 N N . ILE A 1 165 ? -12.206 -3.318 -0.424 1.00 92.81 165 ILE A N 1
ATOM 1276 C CA . ILE A 1 165 ? -12.010 -3.918 0.907 1.00 92.81 165 ILE A CA 1
ATOM 1277 C C . ILE A 1 165 ? -13.349 -4.067 1.626 1.00 92.81 165 ILE A C 1
ATOM 1279 O O . ILE A 1 165 ? -13.608 -5.128 2.176 1.00 92.81 165 ILE A O 1
ATOM 1283 N N . GLU A 1 166 ? -14.219 -3.056 1.551 1.00 92.44 166 GLU A N 1
ATOM 1284 C CA . GLU A 1 166 ? -15.529 -3.075 2.216 1.00 92.44 166 GLU A CA 1
ATOM 1285 C C . GLU A 1 166 ? -16.351 -4.322 1.860 1.00 92.44 166 GLU A C 1
ATOM 1287 O O . GLU A 1 166 ? -16.905 -4.958 2.742 1.00 92.44 166 GLU A O 1
ATOM 1292 N N . SER A 1 167 ? -16.373 -4.730 0.586 1.00 92.12 167 SER A N 1
ATOM 1293 C CA . SER A 1 167 ? -17.128 -5.914 0.144 1.00 92.12 167 SER A CA 1
ATOM 1294 C C . SER A 1 167 ? -16.505 -7.256 0.550 1.00 92.12 167 SER A C 1
ATOM 1296 O O . SER A 1 167 ? -17.056 -8.303 0.224 1.00 92.12 167 SER A O 1
ATOM 1298 N N . GLN A 1 168 ? -15.323 -7.239 1.167 1.00 90.25 168 GLN A N 1
ATOM 1299 C CA . GLN A 1 168 ? -14.572 -8.429 1.568 1.00 90.25 168 GLN A CA 1
ATOM 1300 C C . GLN A 1 168 ? -14.501 -8.619 3.090 1.00 90.25 168 GLN A C 1
ATOM 1302 O O . GLN A 1 168 ? -13.963 -9.645 3.526 1.00 90.25 168 GLN A O 1
ATOM 1307 N N . LEU A 1 169 ? -14.964 -7.638 3.873 1.00 87.06 169 LEU A N 1
ATOM 1308 C CA . LEU A 1 169 ? -15.076 -7.707 5.331 1.00 87.06 169 LEU A CA 1
ATOM 1309 C C . LEU A 1 169 ? -16.374 -8.412 5.715 1.00 87.06 169 LEU A C 1
ATOM 1311 O O . LEU A 1 169 ? -16.258 -9.372 6.505 1.00 87.06 169 LEU A O 1
#

Mean predicted aligned error: 10.75 Å

Solvent-accessible surface area (backbone atoms only — not comparable to full-atom values): 9644 Å² total; per-residue (Å²): 136,86,84,90,84,92,80,82,91,75,81,83,80,79,84,74,82,72,75,78,77,76,76,83,79,69,78,85,77,75,81,74,64,52,71,52,26,52,48,24,38,60,74,26,45,67,60,43,53,52,38,51,53,52,41,27,66,57,66,74,48,82,79,72,46,80,49,64,54,62,60,58,47,18,55,35,52,76,61,41,25,68,50,37,14,55,45,53,34,47,34,50,43,15,27,37,55,37,48,43,52,46,34,71,72,37,65,67,55,33,52,46,51,53,66,50,29,71,64,38,31,39,38,42,43,70,35,88,70,79,68,58,79,48,34,37,44,69,48,61,65,92,18,25,42,34,31,43,29,29,33,87,33,64,67,41,58,24,70,50,9,40,68,64,49,76,86,72,101

Secondary structure (DSSP, 8-state):
----------PPP----PPPPPP-----------HHHHHHHHHHHHHHHHHHHHHHHHHT----EEEE-HHHHHHHTTT-GGGHHHHHHHHHHHHHHHHHHHHHH-HHHHHHHHHH-TT-EEEEEEES-S-TTPPPEEE-GGG-EEEEEETT-TTTTGGGTTTTSGGG-

Radius of gyration: 25.39 Å; Cα contacts (8 Å, |Δi|>4): 248; chains: 1; bounding box: 40×79×77 Å

Foldseek 3Di:
DDDDDDDDDDDPDDPDPDDPPDDPPPPPPDPDQPPLLVVLQVVLVVLLVVLLVLLCVLLVHDDAEEEEPLVLQCVLVVNPSNCSSVLVSLLSNLQSVLVSVQSVVDVVSSVVLCVLQVVNYEYEDEDCDDDQQDAFDWDRPPNYTYTYAYSNRRRHPSNCNNVCVSVVD